Protein AF-A0A1V4WKB7-F1 (afdb_monomer)

Secondary structure (DSSP, 8-state):
-EEEEEETTEEEEEEE-TTS-EEEEEEEETTTTEEEE-TTT-EE--SSSPPPHHHHHHHHHHHHHHHTTPPEEE--TTSPPEEE-----TT--PPPHHHHHHHHHHHHHHHHHHT--

Mean predicted aligned error: 7.48 Å

Radius of gyration: 15.75 Å; Cα contacts (8 Å, |Δi|>4): 179; chains: 1; bounding box: 35×28×47 Å

Sequence (117 aa):
MHVDAFKDGIVRVVLINERNTVLLVFVLDYPSGRVHTNLEDGGLMTGENAPEEIDVVSYATFFYNVLGNRIAELACGNLEPIDCEIVIPENIITPNPDRAIKEAVLRFRCERAGGAE

Foldseek 3Di:
DDWDDPDDQKIKDWDADPQNQWIWIWIQRPVVRAIETDPPPTDGDDDPDHDDLVNLLVRLLVVLCLLVQHWDWDDDPPDDTRTHGRDDDPPDPRDDSVVRSVVSSVVVVVVVVVPPD

Structure (mmCIF, N/CA/C/O backbone):
data_AF-A0A1V4WKB7-F1
#
_entry.id   AF-A0A1V4WKB7-F1
#
loop_
_atom_site.group_PDB
_atom_site.id
_atom_site.type_symbol
_atom_site.label_atom_id
_atom_site.label_alt_id
_atom_site.label_comp_id
_atom_site.label_asym_id
_atom_site.label_entity_id
_atom_site.label_seq_id
_atom_site.pdbx_PDB_ins_code
_atom_site.Cartn_x
_atom_site.Cartn_y
_atom_site.Cartn_z
_atom_site.occupancy
_atom_site.B_iso_or_equiv
_atom_site.auth_seq_id
_atom_site.auth_comp_id
_atom_site.auth_asym_id
_atom_site.auth_atom_id
_atom_site.pdbx_PDB_model_num
ATOM 1 N N . MET A 1 1 ? -12.548 2.394 -5.609 1.00 79.56 1 MET A N 1
ATOM 2 C CA . MET A 1 1 ? -12.518 2.074 -4.166 1.00 79.56 1 MET A CA 1
ATOM 3 C C . MET A 1 1 ? -13.616 1.070 -3.881 1.00 79.56 1 MET A C 1
ATOM 5 O O . MET A 1 1 ? -14.760 1.338 -4.229 1.00 79.56 1 MET A O 1
ATOM 9 N N . HIS A 1 2 ? -13.261 -0.071 -3.302 1.00 83.62 2 HIS A N 1
ATOM 10 C CA . HIS A 1 2 ? -14.196 -1.096 -2.846 1.00 83.62 2 HIS A CA 1
ATOM 11 C C . HIS A 1 2 ? -14.049 -1.262 -1.334 1.00 83.62 2 HIS A C 1
ATOM 13 O O . HIS A 1 2 ? -12.937 -1.155 -0.818 1.00 83.62 2 HIS A O 1
ATOM 19 N N . VAL A 1 3 ? -15.163 -1.440 -0.627 1.00 84.56 3 VAL A N 1
ATOM 20 C CA . VAL A 1 3 ? -15.192 -1.465 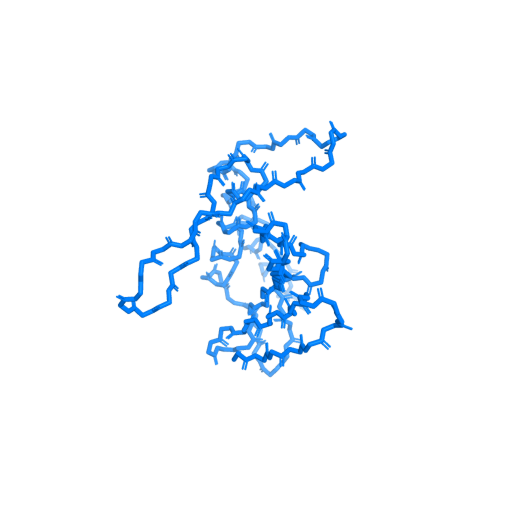0.837 1.00 84.56 3 VAL A CA 1
ATOM 21 C C . VAL A 1 3 ? -16.058 -2.630 1.286 1.00 84.56 3 VAL A C 1
ATOM 23 O O . VAL A 1 3 ? -17.250 -2.653 0.983 1.00 84.56 3 VAL A O 1
ATOM 26 N N . ASP A 1 4 ? -15.458 -3.552 2.032 1.00 85.50 4 ASP A N 1
ATOM 27 C CA . ASP A 1 4 ? -16.116 -4.743 2.561 1.00 85.50 4 ASP A CA 1
ATOM 28 C C . ASP A 1 4 ? -16.078 -4.740 4.088 1.00 85.50 4 ASP A C 1
ATOM 30 O O . ASP A 1 4 ? -15.027 -4.545 4.704 1.00 85.50 4 ASP A O 1
ATOM 34 N N . ALA A 1 5 ? -17.218 -5.010 4.721 1.00 82.00 5 ALA A N 1
ATOM 35 C CA . ALA A 1 5 ? -17.255 -5.276 6.153 1.00 82.00 5 ALA A CA 1
ATOM 36 C C . ALA A 1 5 ? -16.796 -6.718 6.405 1.00 82.00 5 ALA A C 1
ATOM 38 O O . ALA A 1 5 ? -17.439 -7.660 5.943 1.00 82.00 5 ALA A O 1
ATOM 39 N N . PHE A 1 6 ? -15.695 -6.893 7.141 1.00 69.62 6 PHE A N 1
ATOM 40 C CA . PHE A 1 6 ? -15.158 -8.222 7.439 1.00 69.62 6 PHE A CA 1
ATOM 41 C C . PHE A 1 6 ? -15.877 -8.862 8.634 1.00 69.62 6 PHE A C 1
ATOM 43 O O . PHE A 1 6 ? -16.242 -10.030 8.510 1.00 69.62 6 PHE A O 1
ATOM 50 N N . LYS A 1 7 ? -16.085 -8.100 9.740 1.00 74.19 7 LYS A N 1
ATOM 51 C CA . LYS A 1 7 ? -16.927 -8.350 10.952 1.00 74.19 7 LYS A CA 1
ATOM 52 C C . LYS A 1 7 ? -16.409 -7.515 12.157 1.00 74.19 7 LYS A C 1
ATOM 54 O O . LYS A 1 7 ? -15.302 -7.002 12.098 1.00 74.19 7 LYS A O 1
ATOM 59 N N . ASP A 1 8 ? -17.205 -7.347 13.225 1.00 85.94 8 ASP A N 1
ATOM 60 C CA . ASP A 1 8 ? -16.811 -6.756 14.530 1.00 85.94 8 ASP A CA 1
ATOM 61 C C . ASP A 1 8 ? -16.199 -5.341 14.466 1.00 85.94 8 ASP A C 1
ATOM 63 O O . ASP A 1 8 ? -15.320 -4.989 15.241 1.00 85.94 8 ASP A O 1
ATOM 67 N N . GLY A 1 9 ? -16.679 -4.503 13.542 1.00 84.94 9 GLY A N 1
ATOM 68 C CA . GLY A 1 9 ? -16.146 -3.148 13.364 1.00 84.94 9 GLY A CA 1
ATOM 69 C C . GLY A 1 9 ? -14.820 -3.100 12.601 1.00 84.94 9 GLY A C 1
ATOM 70 O O . GLY A 1 9 ? -14.163 -2.066 12.607 1.00 84.94 9 GLY A O 1
ATOM 71 N N . ILE A 1 10 ? -14.440 -4.187 11.924 1.00 87.31 10 ILE A N 1
ATOM 72 C CA . ILE A 1 10 ? -13.292 -4.235 11.018 1.00 87.31 10 ILE A CA 1
ATOM 73 C C . ILE A 1 10 ? -13.775 -4.099 9.570 1.00 87.31 10 ILE A C 1
ATOM 75 O O . ILE A 1 10 ? -14.662 -4.836 9.117 1.00 87.31 10 ILE A O 1
ATOM 79 N N . VAL A 1 11 ? -13.175 -3.166 8.832 1.00 89.81 11 VAL A N 1
ATOM 80 C CA . VAL A 1 11 ? -13.517 -2.848 7.440 1.00 89.81 11 VAL A CA 1
ATOM 81 C C . VAL A 1 11 ? -12.292 -3.008 6.549 1.00 89.81 11 VAL A C 1
ATOM 83 O O . VAL A 1 11 ? -11.242 -2.435 6.821 1.00 89.81 11 VAL A O 1
ATOM 86 N N . ARG A 1 12 ? -12.427 -3.749 5.450 1.00 89.50 12 ARG A N 1
ATOM 87 C CA . ARG A 1 12 ? -11.408 -3.831 4.401 1.00 89.50 12 ARG A CA 1
ATOM 88 C C . ARG A 1 12 ? -11.687 -2.777 3.337 1.00 89.50 12 ARG A C 1
ATOM 90 O O . ARG A 1 12 ? -12.801 -2.689 2.828 1.00 89.50 12 ARG A O 1
ATOM 97 N N . VAL A 1 13 ? -10.667 -2.013 2.974 1.00 89.38 13 VAL A N 1
ATOM 98 C CA . VAL A 1 13 ? -10.706 -1.009 1.909 1.00 89.38 13 VAL A CA 1
ATOM 99 C C . VAL A 1 13 ? -9.702 -1.399 0.837 1.00 89.38 13 VAL A C 1
ATOM 101 O O . VAL A 1 13 ? -8.511 -1.539 1.100 1.00 89.38 13 VAL A O 1
ATOM 104 N N . VAL A 1 14 ? -10.190 -1.554 -0.387 1.00 90.81 14 VAL A N 1
ATOM 105 C CA . VAL A 1 14 ? -9.387 -1.872 -1.565 1.00 90.81 14 VAL A CA 1
ATOM 106 C C . VAL A 1 14 ? -9.368 -0.658 -2.489 1.00 90.81 14 VAL A C 1
ATOM 108 O O . VAL A 1 14 ? -10.409 -0.196 -2.980 1.00 90.81 14 VAL A O 1
ATOM 111 N N . LEU A 1 15 ? -8.173 -0.125 -2.723 1.00 90.38 15 LEU A N 1
ATOM 112 C CA . LEU A 1 15 ? -7.928 1.001 -3.615 1.00 90.38 15 LEU A CA 1
ATOM 113 C C . LEU A 1 15 ? -7.221 0.509 -4.872 1.00 90.38 15 LEU A C 1
ATOM 115 O O . LEU A 1 15 ? -6.244 -0.227 -4.802 1.00 90.38 15 LEU A O 1
ATOM 119 N N . ILE A 1 16 ? -7.726 0.948 -6.018 1.00 92.00 16 ILE A N 1
ATOM 120 C CA . ILE A 1 16 ? 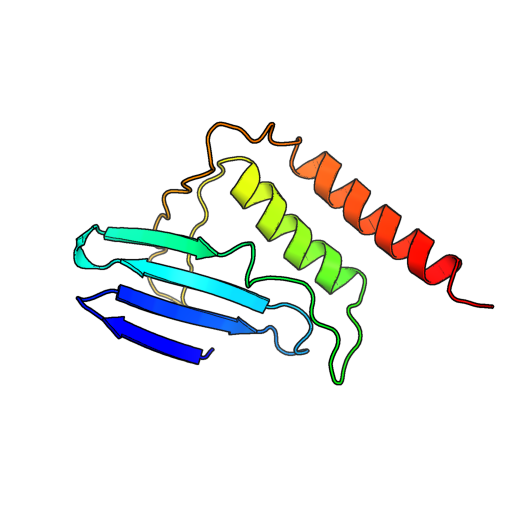-7.148 0.674 -7.329 1.00 92.00 16 ILE A CA 1
ATOM 121 C C . ILE A 1 16 ? -6.943 2.029 -8.003 1.00 92.00 16 ILE A C 1
ATOM 123 O O . ILE A 1 16 ? -7.837 2.879 -7.926 1.00 92.00 16 ILE A O 1
ATOM 127 N N . ASN A 1 17 ? -5.771 2.256 -8.601 1.00 89.69 17 ASN A N 1
ATOM 128 C CA . ASN A 1 17 ? -5.512 3.480 -9.364 1.00 89.69 17 ASN A CA 1
ATOM 129 C C . ASN A 1 17 ? -6.359 3.528 -10.651 1.00 89.69 17 ASN A C 1
ATOM 131 O O . ASN A 1 17 ? -6.882 2.517 -11.104 1.00 89.69 17 ASN A O 1
ATOM 135 N N . GLU A 1 18 ? -6.464 4.698 -11.283 1.00 90.00 18 GLU A N 1
ATOM 136 C CA . GLU A 1 18 ? -7.318 4.897 -12.471 1.00 90.00 18 GLU A CA 1
ATOM 137 C C . GLU A 1 18 ? -7.001 3.940 -13.630 1.00 90.00 18 GLU A C 1
ATOM 139 O O . GLU A 1 18 ? -7.880 3.581 -14.410 1.00 90.00 18 GLU A O 1
ATOM 144 N N . ARG A 1 19 ? -5.741 3.507 -13.731 1.00 92.56 19 ARG A N 1
ATOM 145 C CA . ARG A 1 19 ? -5.264 2.600 -14.778 1.00 92.56 19 ARG A CA 1
ATOM 146 C C . ARG A 1 19 ? -5.461 1.119 -14.472 1.00 92.56 19 ARG A C 1
ATOM 148 O O . ARG A 1 19 ? -5.175 0.297 -15.341 1.00 92.56 19 ARG A O 1
ATOM 155 N N . ASN A 1 20 ? -5.931 0.771 -13.276 1.00 93.56 20 ASN A N 1
ATOM 156 C CA . ASN A 1 20 ? -6.028 -0.607 -12.795 1.00 93.56 20 ASN A CA 1
ATOM 157 C C . ASN A 1 20 ? -4.685 -1.364 -12.796 1.00 93.56 20 ASN A C 1
ATOM 159 O O . ASN A 1 20 ? -4.644 -2.567 -13.043 1.00 93.56 20 ASN A O 1
ATOM 163 N N . THR A 1 21 ? -3.586 -0.662 -12.518 1.00 95.12 21 THR A N 1
ATOM 164 C CA . THR A 1 21 ? -2.211 -1.195 -12.489 1.00 95.12 21 T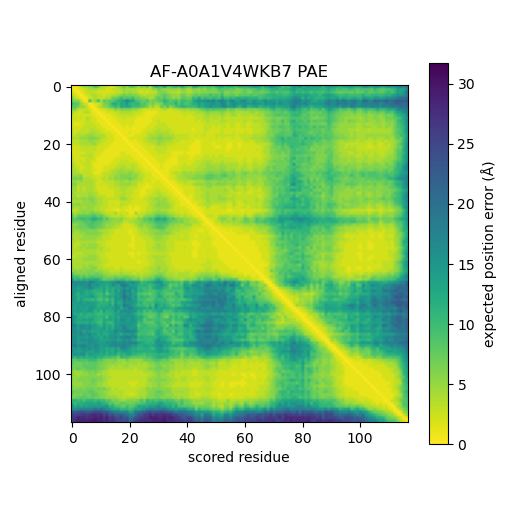HR A CA 1
ATOM 165 C C . THR A 1 21 ? -1.594 -1.208 -11.090 1.00 95.12 21 THR A C 1
ATOM 167 O O . THR A 1 21 ? -0.586 -1.879 -10.887 1.00 95.12 21 THR A O 1
ATOM 170 N N . VAL A 1 22 ? -2.186 -0.511 -10.115 1.00 93.62 22 VAL A N 1
ATOM 171 C CA . VAL A 1 22 ? -1.741 -0.482 -8.711 1.00 93.62 22 VAL A CA 1
ATOM 172 C C . VAL A 1 22 ? -2.919 -0.804 -7.798 1.00 93.62 22 VAL A C 1
ATOM 174 O O . VAL A 1 22 ? -3.956 -0.145 -7.876 1.00 93.62 22 VAL A O 1
ATOM 177 N N . LEU A 1 23 ? -2.733 -1.788 -6.919 1.00 93.38 23 LEU A N 1
ATOM 178 C CA . LEU A 1 23 ? -3.689 -2.247 -5.915 1.00 93.38 23 LEU A CA 1
ATOM 179 C C . LEU A 1 23 ? -3.119 -2.025 -4.515 1.00 93.38 23 LEU A C 1
ATOM 181 O O . LEU A 1 23 ? -2.044 -2.530 -4.194 1.00 93.38 23 LEU A O 1
ATOM 185 N N . LEU A 1 24 ? -3.859 -1.313 -3.670 1.00 91.06 24 LEU A N 1
ATOM 186 C CA . LEU A 1 24 ? -3.555 -1.148 -2.251 1.00 91.06 24 LEU A CA 1
ATOM 187 C C . LEU A 1 24 ? -4.706 -1.715 -1.421 1.00 91.06 24 LEU A C 1
ATOM 189 O O . LEU A 1 24 ? -5.876 -1.457 -1.715 1.00 91.06 24 LEU A O 1
ATOM 193 N N . VAL A 1 25 ? -4.378 -2.465 -0.373 1.00 89.25 25 VAL A N 1
ATOM 194 C CA . VAL A 1 25 ? -5.363 -3.103 0.504 1.00 89.25 25 VAL A CA 1
ATOM 195 C C . VAL A 1 25 ? -5.122 -2.654 1.937 1.00 89.25 25 VAL A C 1
ATOM 197 O O . VAL A 1 25 ? -4.035 -2.835 2.481 1.00 89.25 25 VAL A O 1
ATOM 200 N N . PHE A 1 26 ? -6.156 -2.097 2.556 1.00 86.06 26 PHE A N 1
ATOM 201 C CA . PHE A 1 26 ? -6.147 -1.643 3.940 1.00 86.06 26 PHE A CA 1
ATOM 202 C C . PHE A 1 26 ? -7.216 -2.374 4.744 1.00 86.06 26 PHE A C 1
ATOM 204 O O . PHE A 1 26 ? -8.276 -2.721 4.223 1.00 86.06 26 PHE A O 1
ATOM 211 N N . VAL A 1 27 ? -6.952 -2.579 6.026 1.00 86.06 27 VAL A N 1
ATOM 212 C CA . VAL A 1 27 ? -7.899 -3.101 7.006 1.00 86.06 27 VAL A CA 1
ATOM 213 C C . VAL A 1 27 ? -7.960 -2.103 8.154 1.00 86.06 27 VAL A C 1
ATOM 215 O O . VAL A 1 27 ? -6.972 -1.883 8.847 1.00 86.06 27 VAL A O 1
ATOM 218 N N . LEU A 1 28 ? -9.114 -1.470 8.319 1.00 86.12 28 LEU A N 1
ATOM 219 C CA . LEU A 1 28 ? -9.398 -0.512 9.375 1.00 86.12 28 LEU A CA 1
ATOM 220 C C . LEU A 1 28 ? -10.074 -1.265 10.518 1.00 86.12 28 LEU A C 1
ATOM 222 O O . LEU A 1 28 ? -11.177 -1.783 10.347 1.00 86.12 28 LEU A O 1
ATOM 226 N N . ASP A 1 29 ? -9.417 -1.325 11.668 1.00 85.06 29 ASP A N 1
ATOM 227 C CA . ASP A 1 29 ? -9.947 -1.875 12.913 1.00 85.06 29 ASP A CA 1
ATOM 228 C C . ASP A 1 29 ? -10.419 -0.709 13.791 1.00 85.06 29 ASP A C 1
ATOM 230 O O . ASP A 1 29 ? -9.642 -0.097 14.531 1.00 85.06 29 ASP A O 1
ATOM 234 N N . TYR A 1 30 ? -11.703 -0.355 13.662 1.00 83.56 30 TYR A N 1
ATOM 235 C CA . TYR A 1 30 ? -12.290 0.758 14.411 1.00 83.56 30 TYR A CA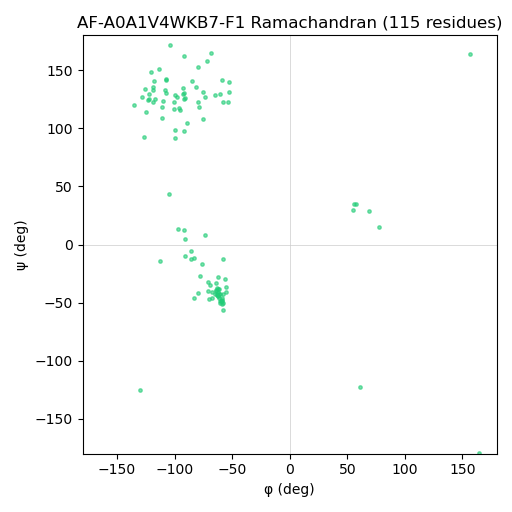 1
ATOM 236 C C . TYR A 1 30 ? -12.252 0.547 15.934 1.00 83.56 30 TYR A C 1
ATOM 238 O O . TYR A 1 30 ? -11.920 1.507 16.631 1.00 83.56 30 TYR A O 1
ATOM 246 N N . PRO A 1 31 ? -12.559 -0.649 16.482 1.00 84.56 31 PRO A N 1
ATOM 247 C CA . PRO A 1 31 ? -12.441 -0.901 17.917 1.00 84.56 31 PRO A CA 1
ATOM 248 C C . PRO A 1 31 ? -11.057 -0.621 18.508 1.00 84.56 31 PRO A C 1
ATOM 250 O O . PRO A 1 31 ? -10.979 -0.079 19.611 1.00 84.56 31 PRO A O 1
ATOM 253 N N . SER A 1 32 ? -9.978 -0.989 17.808 1.00 81.44 32 SER A N 1
ATOM 254 C CA . SER A 1 32 ? -8.611 -0.742 18.295 1.00 81.44 32 SER A CA 1
ATOM 255 C C . SER A 1 32 ? -8.025 0.597 17.838 1.00 81.44 32 SER A C 1
ATOM 257 O O . SER A 1 32 ? -6.983 1.008 18.350 1.00 81.44 32 SER A O 1
ATOM 259 N N . GLY A 1 33 ? -8.696 1.291 16.912 1.00 75.88 33 GLY A N 1
ATOM 260 C CA . GLY A 1 33 ? -8.228 2.546 16.327 1.00 75.88 33 GLY A CA 1
ATOM 261 C C . GLY A 1 33 ? -7.002 2.364 15.431 1.00 75.88 33 GLY A C 1
ATOM 262 O O . GLY A 1 33 ? -6.173 3.267 15.351 1.00 75.88 33 GLY A O 1
ATOM 263 N N . ARG A 1 34 ? -6.849 1.193 14.799 1.00 76.19 34 ARG A N 1
ATOM 264 C CA . ARG A 1 34 ? -5.667 0.834 14.001 1.00 76.19 34 ARG A CA 1
ATOM 265 C C . ARG A 1 34 ? -6.006 0.679 12.527 1.00 76.19 34 ARG A C 1
ATOM 267 O O . ARG A 1 34 ? -7.105 0.271 12.155 1.00 76.19 34 ARG A O 1
ATOM 274 N N . VAL A 1 35 ? -5.021 0.957 11.679 1.00 78.44 35 VAL A N 1
ATOM 275 C CA . VAL A 1 35 ? -5.088 0.698 10.240 1.00 78.44 35 VAL A CA 1
ATOM 276 C C . VAL A 1 35 ? -3.931 -0.208 9.864 1.00 78.44 35 VAL A C 1
ATOM 278 O O . VAL A 1 35 ? -2.772 0.110 10.109 1.00 78.44 35 VAL A O 1
ATOM 281 N N . HIS A 1 36 ? -4.250 -1.332 9.239 1.00 79.00 36 HIS A N 1
ATOM 282 C CA . HIS A 1 36 ? -3.281 -2.297 8.750 1.00 79.00 36 HIS A CA 1
ATOM 283 C C . HIS A 1 36 ? -3.222 -2.217 7.231 1.00 79.00 36 HIS A C 1
ATOM 285 O O . HIS A 1 36 ? -4.249 -2.287 6.559 1.00 79.00 36 HIS A O 1
ATOM 291 N N . THR A 1 37 ? -2.023 -2.109 6.673 1.00 82.25 37 THR A N 1
ATOM 292 C CA . THR A 1 37 ? -1.812 -2.294 5.235 1.00 82.25 37 THR A CA 1
ATOM 293 C C . THR A 1 37 ? -1.482 -3.754 4.953 1.00 82.25 37 THR A C 1
ATOM 295 O O . THR A 1 37 ? -0.574 -4.320 5.563 1.00 82.25 37 THR A O 1
ATOM 298 N N . ASN A 1 38 ? -2.232 -4.380 4.048 1.00 82.94 38 ASN A N 1
ATOM 299 C CA . ASN A 1 38 ? -1.953 -5.733 3.593 1.00 82.94 38 ASN A CA 1
ATOM 300 C C . ASN A 1 38 ? -1.059 -5.660 2.349 1.00 82.94 38 ASN A C 1
ATOM 302 O O . ASN A 1 38 ? -1.528 -5.433 1.234 1.00 82.94 38 ASN A O 1
ATOM 306 N N . LEU A 1 39 ? 0.244 -5.834 2.573 1.00 82.38 39 LEU A N 1
ATOM 307 C CA . LEU A 1 39 ? 1.260 -5.814 1.520 1.00 82.38 39 LEU A CA 1
ATOM 308 C C . LEU A 1 39 ? 1.298 -7.102 0.683 1.00 82.38 39 LEU A C 1
ATOM 310 O O . LEU A 1 39 ? 1.893 -7.088 -0.388 1.00 82.38 39 LEU A O 1
ATOM 314 N N . GLU A 1 40 ? 0.707 -8.197 1.169 1.00 82.88 40 GLU A N 1
ATOM 315 C CA . GLU A 1 40 ? 0.645 -9.480 0.454 1.00 82.88 40 GLU A CA 1
ATOM 316 C C . GLU A 1 40 ? -0.464 -9.469 -0.605 1.00 82.88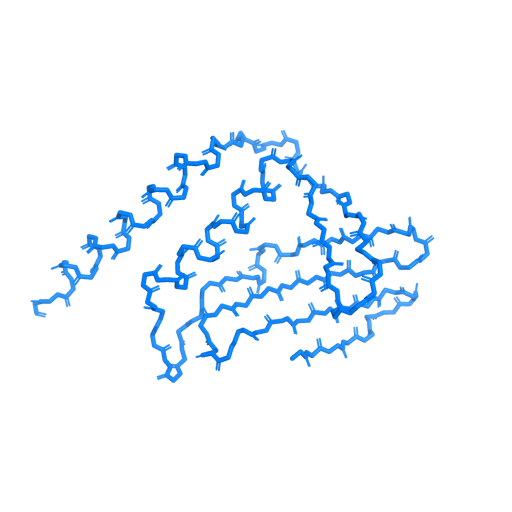 40 GLU A C 1
ATOM 318 O O . GLU A 1 40 ? -0.246 -9.898 -1.734 1.00 82.88 40 GLU A O 1
ATOM 323 N N . ASP A 1 41 ? -1.625 -8.905 -0.262 1.00 85.56 41 ASP A N 1
ATOM 324 C CA . ASP A 1 41 ? -2.757 -8.755 -1.185 1.00 85.56 41 ASP A CA 1
ATOM 325 C C . ASP A 1 41 ? -2.642 -7.510 -2.086 1.00 85.56 41 ASP A C 1
ATOM 327 O O . ASP A 1 41 ? -3.443 -7.337 -3.006 1.00 85.56 41 ASP A O 1
ATOM 331 N N . GLY A 1 42 ? -1.708 -6.600 -1.793 1.00 87.94 42 GLY A N 1
ATOM 332 C CA . GLY A 1 42 ? -1.430 -5.399 -2.582 1.00 87.94 42 GLY A CA 1
ATOM 333 C C . GLY A 1 42 ? -0.345 -5.632 -3.635 1.00 87.94 42 GLY A C 1
ATOM 334 O O . GLY A 1 42 ? 0.428 -6.584 -3.561 1.00 87.94 42 GLY A O 1
ATOM 335 N N . GLY A 1 43 ? -0.252 -4.754 -4.634 1.00 93.12 43 GLY A N 1
ATOM 336 C CA . GLY A 1 43 ? 0.763 -4.932 -5.668 1.00 93.12 43 GLY A CA 1
ATOM 337 C C . GLY A 1 43 ? 0.577 -4.135 -6.944 1.00 93.12 43 GLY A C 1
ATOM 338 O O . GLY A 1 43 ? -0.393 -3.402 -7.138 1.00 93.12 43 GLY A O 1
ATOM 339 N N . LEU A 1 44 ? 1.529 -4.350 -7.850 1.00 93.50 44 LEU A N 1
ATOM 340 C CA . LEU A 1 44 ? 1.350 -4.054 -9.263 1.00 93.50 44 LEU A CA 1
ATOM 341 C C . LEU A 1 44 ? 0.466 -5.134 -9.888 1.00 93.50 44 LEU A C 1
ATOM 343 O O . LEU A 1 44 ? 0.719 -6.327 -9.723 1.00 93.50 44 LEU A O 1
ATOM 347 N N . MET A 1 45 ? -0.552 -4.712 -10.626 1.00 93.12 45 MET A N 1
ATOM 348 C CA . MET A 1 45 ? -1.471 -5.598 -11.333 1.00 93.12 45 MET A CA 1
ATOM 349 C C . MET A 1 45 ? -1.213 -5.541 -12.833 1.00 93.12 45 MET A C 1
ATOM 351 O O . MET A 1 45 ? -0.974 -4.473 -13.392 1.00 93.12 45 MET A O 1
ATOM 355 N N . THR A 1 46 ? -1.306 -6.693 -13.493 1.00 87.69 46 THR A N 1
ATOM 356 C CA . THR A 1 46 ? -1.332 -6.776 -14.958 1.00 87.69 46 THR A CA 1
ATOM 357 C C . THR A 1 46 ? -2.724 -7.230 -15.373 1.00 87.69 46 THR A C 1
ATOM 359 O O . THR A 1 46 ? -3.109 -8.366 -15.105 1.00 87.69 46 THR A O 1
ATOM 362 N N . GLY A 1 47 ? -3.489 -6.318 -15.967 1.00 85.19 47 GLY A N 1
ATOM 363 C CA . GLY A 1 47 ? -4.852 -6.560 -16.439 1.00 85.19 47 GLY A CA 1
ATOM 364 C C . GLY A 1 47 ? -4.998 -6.090 -17.881 1.00 85.19 47 GLY A C 1
ATOM 365 O O . GLY A 1 47 ? -4.209 -6.471 -18.740 1.00 85.19 47 GLY A O 1
ATOM 366 N N . GLU A 1 48 ? -5.978 -5.223 -18.140 1.00 87.56 48 GLU A N 1
ATOM 367 C CA . GLU A 1 48 ? -6.137 -4.562 -19.447 1.00 87.56 48 GLU A CA 1
ATOM 368 C C . GLU A 1 48 ? -4.953 -3.646 -19.788 1.00 87.56 48 GLU A C 1
ATOM 370 O O . GLU A 1 48 ? -4.567 -3.525 -20.949 1.00 87.56 48 GLU A O 1
ATOM 375 N N . ASN A 1 49 ? -4.355 -3.028 -18.766 1.00 89.94 49 ASN A N 1
ATOM 376 C CA . ASN A 1 49 ? -3.138 -2.238 -18.878 1.00 89.94 49 ASN A CA 1
ATOM 377 C C . ASN A 1 49 ? -1.965 -2.994 -18.247 1.00 89.94 49 ASN A C 1
ATOM 379 O O . ASN A 1 49 ? -2.105 -3.631 -17.199 1.00 89.94 49 ASN A O 1
ATOM 383 N N . ALA A 1 50 ? -0.791 -2.872 -18.864 1.00 91.62 50 ALA A N 1
ATOM 384 C CA . ALA A 1 50 ? 0.464 -3.256 -18.235 1.00 91.62 50 ALA A CA 1
ATOM 385 C C . ALA A 1 50 ? 0.980 -2.093 -17.368 1.00 91.62 50 ALA A C 1
ATOM 387 O O . ALA A 1 50 ? 0.905 -0.945 -17.820 1.00 91.62 50 ALA A O 1
ATOM 388 N N . PRO A 1 51 ? 1.556 -2.361 -16.181 1.00 92.94 51 PRO A N 1
ATOM 389 C CA . PRO A 1 51 ? 2.221 -1.335 -15.388 1.00 92.94 51 PRO A CA 1
ATOM 390 C C . PRO A 1 51 ? 3.265 -0.577 -16.205 1.00 92.94 51 PRO A C 1
ATOM 392 O O . PRO A 1 51 ? 4.011 -1.158 -17.001 1.00 92.94 51 PRO A O 1
ATOM 395 N N . GLU A 1 52 ? 3.335 0.729 -16.002 1.00 94.31 52 GLU A N 1
ATOM 396 C CA . GLU A 1 52 ? 4.425 1.565 -16.489 1.00 94.31 52 GLU A CA 1
ATOM 397 C C . GLU A 1 52 ? 5.377 1.928 -15.358 1.00 94.31 52 GLU A C 1
ATOM 399 O O . GLU A 1 52 ? 5.113 1.695 -14.181 1.00 94.31 52 GLU A O 1
ATOM 404 N N . GLU A 1 53 ? 6.503 2.542 -15.715 1.00 94.38 53 GLU A N 1
ATOM 405 C CA . GLU A 1 53 ? 7.505 2.947 -14.736 1.00 94.38 53 GLU A CA 1
ATOM 406 C C . GLU A 1 53 ? 6.916 3.841 -13.637 1.00 94.38 53 GLU A C 1
ATOM 408 O O . GLU A 1 53 ? 7.277 3.692 -12.474 1.00 94.38 53 GLU A O 1
ATOM 413 N N . ILE A 1 54 ? 5.970 4.724 -13.976 1.00 93.25 54 ILE A N 1
ATOM 414 C CA . ILE A 1 54 ? 5.301 5.575 -12.988 1.00 93.25 54 ILE A CA 1
ATOM 415 C C . ILE A 1 54 ? 4.500 4.760 -11.965 1.00 93.25 54 ILE A C 1
ATOM 417 O O . ILE A 1 54 ? 4.540 5.077 -10.780 1.00 93.25 54 ILE A O 1
ATOM 421 N N . ASP A 1 55 ? 3.852 3.672 -12.387 1.00 93.62 55 ASP A N 1
ATOM 422 C CA . ASP A 1 55 ? 3.099 2.787 -11.494 1.00 93.62 55 ASP A CA 1
ATOM 423 C C . ASP A 1 55 ? 4.052 2.058 -10.536 1.00 93.62 55 ASP A C 1
ATOM 425 O O . ASP A 1 55 ? 3.790 1.963 -9.335 1.00 93.62 55 ASP A O 1
ATOM 429 N N . VAL A 1 56 ? 5.207 1.618 -11.053 1.00 93.25 56 VAL A N 1
ATOM 430 C CA . VAL A 1 56 ? 6.292 1.016 -10.262 1.00 93.25 56 VAL A CA 1
ATOM 431 C C . VAL A 1 56 ? 6.827 2.011 -9.240 1.00 93.25 56 VAL A C 1
ATOM 433 O O . VAL A 1 56 ? 6.977 1.656 -8.073 1.00 93.25 56 VAL A O 1
ATOM 436 N N . VAL A 1 57 ? 7.082 3.259 -9.648 1.00 93.75 57 VAL A N 1
ATOM 437 C CA . VAL A 1 57 ? 7.521 4.331 -8.742 1.00 93.75 57 VAL A CA 1
ATOM 438 C C . VAL A 1 57 ? 6.485 4.553 -7.645 1.00 93.75 57 VAL A C 1
ATOM 440 O O . VAL A 1 57 ? 6.856 4.572 -6.471 1.00 93.75 57 VAL A O 1
ATOM 443 N N .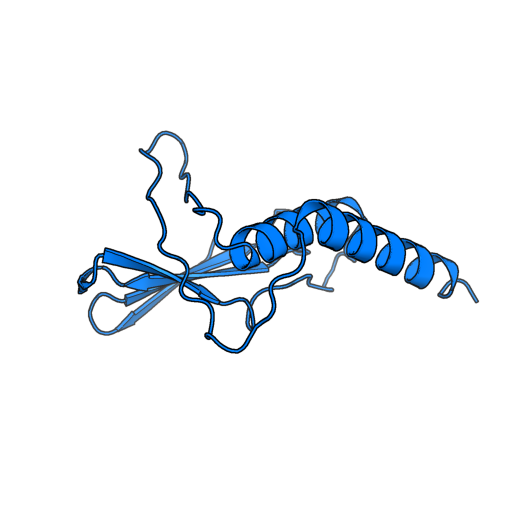 SER A 1 58 ? 5.203 4.687 -7.994 1.00 90.69 58 SER A N 1
ATOM 444 C CA . SER A 1 58 ? 4.123 4.915 -7.029 1.00 90.69 58 SER A CA 1
ATOM 445 C C . SER A 1 58 ? 4.004 3.772 -6.022 1.00 90.69 58 SER A C 1
ATOM 447 O O . SER A 1 58 ? 4.023 4.021 -4.814 1.00 90.69 58 SER A O 1
ATOM 449 N N . TYR A 1 59 ? 3.944 2.522 -6.492 1.00 92.19 59 TYR A N 1
ATOM 450 C CA .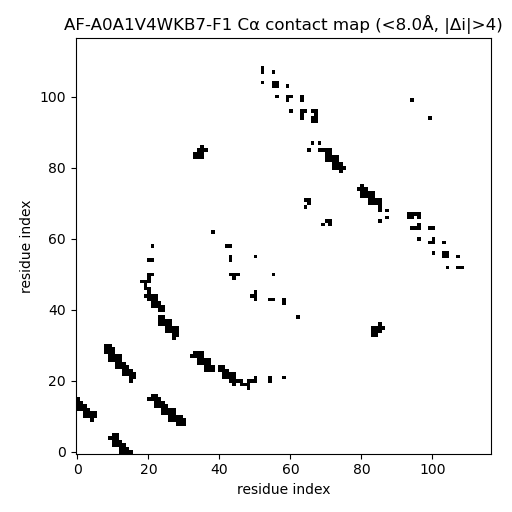 TYR A 1 59 ? 3.818 1.365 -5.606 1.00 92.19 59 TYR A CA 1
ATOM 451 C C . TYR A 1 59 ? 5.072 1.147 -4.753 1.00 92.19 59 TYR A C 1
ATOM 453 O O . TYR A 1 59 ? 4.962 0.979 -3.541 1.00 92.19 59 TYR A O 1
ATOM 461 N N . ALA A 1 60 ? 6.272 1.212 -5.343 1.00 91.81 60 ALA A N 1
ATOM 462 C CA . ALA A 1 60 ? 7.522 1.054 -4.600 1.00 91.81 60 ALA A CA 1
ATOM 463 C C . ALA A 1 60 ? 7.692 2.154 -3.544 1.00 91.81 60 ALA A C 1
ATOM 465 O O . ALA A 1 60 ? 8.150 1.877 -2.436 1.00 91.81 60 ALA A O 1
ATOM 466 N N . THR A 1 61 ? 7.289 3.389 -3.859 1.00 90.00 61 THR A N 1
ATOM 467 C CA . THR A 1 61 ? 7.302 4.495 -2.895 1.00 90.00 61 THR A CA 1
ATOM 468 C C . THR A 1 61 ? 6.400 4.188 -1.711 1.00 90.00 61 THR A C 1
ATOM 470 O O . THR A 1 61 ? 6.853 4.301 -0.575 1.00 90.00 61 THR A O 1
ATOM 473 N N . PHE A 1 62 ? 5.162 3.755 -1.949 1.00 87.56 62 PHE A N 1
ATOM 474 C CA . PHE A 1 62 ? 4.270 3.331 -0.872 1.00 87.56 62 PHE A CA 1
ATOM 475 C C . PHE A 1 62 ? 4.883 2.182 -0.054 1.00 87.56 62 PHE A C 1
ATOM 477 O O . PHE A 1 62 ? 5.102 2.322 1.148 1.00 87.56 62 PHE A O 1
ATOM 484 N N . PHE A 1 63 ? 5.233 1.081 -0.719 1.00 88.56 63 PHE A N 1
ATOM 485 C CA . PHE A 1 63 ? 5.696 -0.158 -0.098 1.00 88.56 63 PHE A CA 1
ATOM 486 C C . PHE A 1 63 ? 6.941 0.046 0.771 1.00 88.56 63 PHE A C 1
ATOM 488 O O . PHE A 1 63 ? 6.962 -0.354 1.934 1.00 88.56 63 PHE A O 1
ATOM 495 N N . TYR A 1 64 ? 7.978 0.699 0.239 1.00 87.31 64 TYR A N 1
ATOM 496 C CA . TYR A 1 64 ? 9.234 0.862 0.969 1.00 87.31 64 TYR A CA 1
ATOM 497 C C . TYR A 1 64 ? 9.178 1.953 2.038 1.00 87.31 64 TYR A C 1
ATOM 499 O O . TYR A 1 64 ? 9.897 1.840 3.027 1.00 87.31 64 TYR A O 1
ATOM 507 N N . ASN A 1 65 ? 8.332 2.982 1.899 1.00 84.06 65 ASN A N 1
ATOM 508 C CA . ASN A 1 65 ? 8.129 3.933 2.997 1.00 84.06 65 ASN A CA 1
ATOM 509 C C . ASN A 1 65 ? 7.341 3.295 4.146 1.00 84.06 65 ASN A C 1
ATOM 511 O O . ASN A 1 65 ? 7.736 3.475 5.298 1.00 84.06 65 ASN A O 1
ATOM 515 N N . VAL A 1 66 ? 6.315 2.492 3.839 1.00 79.19 66 VAL A N 1
ATOM 516 C CA . VAL A 1 66 ? 5.594 1.694 4.840 1.00 79.19 66 VAL A CA 1
ATOM 517 C C . VAL A 1 66 ? 6.558 0.742 5.547 1.00 79.19 66 VAL A C 1
ATOM 519 O O . VAL A 1 66 ? 6.657 0.756 6.770 1.00 79.19 66 VAL A O 1
ATOM 522 N N . LEU A 1 67 ? 7.338 -0.037 4.788 1.00 78.75 67 LEU A N 1
ATOM 523 C CA . LEU A 1 67 ? 8.335 -0.939 5.369 1.00 78.75 67 LEU A CA 1
ATOM 524 C C . LEU A 1 67 ? 9.427 -0.207 6.156 1.00 78.75 67 LEU A C 1
ATOM 526 O O . LEU A 1 67 ? 10.006 -0.766 7.073 1.00 78.75 67 LEU A O 1
ATOM 530 N N . GLY A 1 68 ? 9.740 1.041 5.826 1.00 70.00 68 GLY A N 1
ATOM 531 C CA . GLY A 1 68 ? 10.715 1.845 6.562 1.00 70.00 68 GLY A CA 1
ATOM 532 C C . GLY A 1 68 ? 10.228 2.343 7.928 1.00 70.00 68 GLY A C 1
ATOM 533 O O . GLY A 1 68 ? 10.913 3.184 8.508 1.00 70.00 68 GLY A O 1
ATOM 534 N N . ASN A 1 69 ? 9.066 1.885 8.419 1.00 65.12 69 ASN A N 1
ATOM 535 C CA . ASN A 1 69 ? 8.386 2.397 9.616 1.00 65.12 69 ASN A CA 1
ATOM 536 C C . ASN A 1 69 ? 8.132 3.912 9.567 1.00 65.12 69 ASN A C 1
ATOM 538 O O . ASN A 1 69 ? 8.125 4.584 10.601 1.00 65.12 69 ASN A O 1
ATOM 542 N N . ARG A 1 70 ? 7.948 4.487 8.373 1.00 62.16 70 ARG A N 1
ATOM 543 C CA . ARG A 1 70 ? 7.477 5.873 8.272 1.00 62.16 70 ARG A CA 1
ATOM 544 C C . ARG A 1 70 ? 5.967 5.883 8.446 1.00 62.16 70 ARG A C 1
ATOM 546 O O . ARG A 1 70 ? 5.298 5.056 7.843 1.00 62.16 70 ARG A O 1
ATOM 553 N N . ILE A 1 71 ? 5.448 6.821 9.237 1.00 60.12 71 ILE A N 1
ATOM 554 C CA . ILE A 1 71 ? 4.004 7.010 9.420 1.00 60.12 71 ILE A CA 1
ATOM 555 C C . ILE A 1 71 ? 3.362 7.168 8.038 1.00 60.12 71 ILE A C 1
ATOM 557 O O . ILE A 1 71 ? 3.774 8.022 7.249 1.00 60.12 71 ILE A O 1
ATOM 561 N N . ALA A 1 72 ? 2.398 6.302 7.735 1.00 60.66 72 ALA A N 1
ATOM 562 C CA . ALA A 1 72 ? 1.545 6.456 6.571 1.00 60.66 72 ALA A CA 1
ATOM 563 C C . ALA A 1 72 ? 0.307 7.243 7.004 1.00 60.66 72 ALA A C 1
ATOM 565 O O . ALA A 1 72 ? -0.380 6.852 7.945 1.00 60.66 72 ALA A O 1
ATOM 566 N N . GLU A 1 73 ? 0.035 8.345 6.317 1.00 62.59 73 GLU A N 1
ATOM 567 C CA . GLU A 1 73 ? -1.173 9.135 6.525 1.00 62.59 73 GLU A CA 1
ATOM 568 C C . GLU A 1 73 ? -2.206 8.751 5.465 1.00 62.59 73 GLU A C 1
ATOM 570 O O . GLU A 1 73 ? -1.925 8.780 4.260 1.00 62.59 73 GLU A O 1
ATOM 575 N N . LEU A 1 74 ? -3.415 8.392 5.897 1.00 62.09 74 LEU A N 1
ATOM 576 C CA . LEU A 1 74 ? -4.532 8.205 4.977 1.00 62.09 74 LEU A CA 1
ATOM 577 C C . LEU A 1 74 ? -5.259 9.543 4.800 1.00 62.09 74 LEU A C 1
ATOM 579 O O . LEU A 1 74 ? -6.010 9.969 5.676 1.00 62.09 74 LEU A O 1
ATOM 583 N N . ALA A 1 75 ? -5.057 10.198 3.656 1.00 65.06 75 ALA A N 1
ATOM 584 C CA . ALA A 1 75 ? -5.785 11.411 3.291 1.00 65.06 75 ALA A CA 1
ATOM 585 C C . ALA A 1 75 ? -7.036 11.074 2.459 1.00 65.06 75 ALA A C 1
ATOM 587 O O . ALA A 1 75 ? -6.954 10.372 1.449 1.00 65.06 75 ALA A O 1
ATOM 588 N N . CYS A 1 76 ? -8.199 11.605 2.849 1.00 63.44 76 CYS A N 1
ATOM 589 C CA . CYS A 1 76 ? -9.461 11.431 2.123 1.00 63.44 76 CYS A CA 1
ATOM 590 C C . CYS A 1 76 ? -10.113 12.788 1.825 1.00 63.44 76 CYS A C 1
ATOM 592 O O . CYS A 1 76 ? -10.886 13.321 2.622 1.00 63.44 76 CYS A O 1
ATOM 594 N N . GLY A 1 77 ? -9.826 13.345 0.645 1.00 74.56 77 GLY A N 1
ATOM 595 C CA . GLY A 1 77 ? -10.359 14.643 0.227 1.00 74.56 77 GLY A CA 1
ATOM 596 C C . GLY A 1 77 ? -9.925 15.761 1.175 1.00 74.56 77 GLY A C 1
ATOM 597 O O . GLY A 1 77 ? -8.736 15.957 1.390 1.00 74.56 77 GLY A O 1
ATOM 598 N N . ASN A 1 78 ? -10.899 16.472 1.747 1.00 77.75 78 ASN A N 1
ATOM 599 C CA . ASN A 1 78 ? -10.660 17.566 2.695 1.00 77.75 78 ASN A CA 1
ATOM 600 C C . ASN A 1 78 ? -10.776 17.127 4.168 1.00 77.75 78 ASN A C 1
ATOM 602 O O . ASN A 1 78 ? -10.935 17.977 5.042 1.00 77.75 78 ASN A O 1
ATOM 606 N N . LEU A 1 79 ? -10.793 15.820 4.443 1.00 70.81 79 LEU A N 1
ATOM 607 C CA . LEU A 1 79 ? -10.833 15.298 5.809 1.00 70.81 79 LEU A CA 1
ATOM 608 C C . LEU A 1 79 ? -9.439 15.330 6.443 1.00 70.81 79 LEU A C 1
ATOM 610 O O . LEU A 1 79 ? -8.430 15.251 5.741 1.00 70.81 79 LEU A O 1
ATOM 614 N N . GLU A 1 80 ? -9.403 15.435 7.771 1.00 71.75 80 GLU A N 1
ATOM 615 C CA . GLU A 1 80 ? -8.162 15.366 8.542 1.00 71.75 80 GLU A CA 1
ATOM 616 C C . GLU A 1 80 ? -7.479 14.005 8.312 1.00 71.75 80 GLU A C 1
ATOM 618 O O . GLU A 1 80 ? -8.160 12.973 8.393 1.00 71.75 80 GLU A O 1
ATOM 623 N N . PRO A 1 81 ? -6.176 13.979 7.967 1.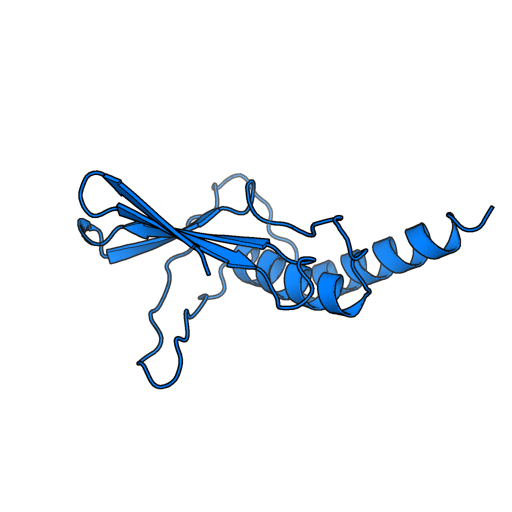00 69.38 81 PRO A N 1
ATOM 624 C CA . PRO A 1 81 ? -5.448 12.734 7.781 1.00 69.38 81 PRO A CA 1
ATOM 625 C C . PRO A 1 81 ? -5.465 11.886 9.051 1.00 69.38 81 PRO A C 1
ATOM 627 O O . PRO A 1 81 ? -5.368 12.405 10.162 1.00 69.38 81 PRO A O 1
ATOM 630 N N . ILE A 1 82 ? -5.586 10.572 8.879 1.00 65.31 82 ILE A N 1
ATOM 631 C CA . ILE A 1 82 ? -5.547 9.623 9.993 1.00 65.31 82 ILE A CA 1
ATOM 632 C C . ILE A 1 82 ? -4.157 8.989 10.042 1.00 65.31 82 ILE A C 1
ATOM 634 O O . ILE A 1 82 ? -3.724 8.368 9.063 1.00 65.31 82 ILE A O 1
ATOM 638 N N . ASP A 1 83 ? -3.491 9.123 11.189 1.00 61.75 83 ASP A N 1
ATOM 639 C CA . ASP A 1 83 ? -2.224 8.452 11.476 1.00 61.75 83 ASP A CA 1
ATOM 640 C C . ASP A 1 83 ? -2.422 6.934 11.518 1.00 61.75 83 ASP A C 1
ATOM 642 O O . ASP A 1 83 ? -3.292 6.419 12.226 1.00 61.75 83 ASP A O 1
ATOM 646 N N . CYS A 1 84 ? -1.592 6.201 10.778 1.00 57.91 84 CYS A N 1
ATOM 647 C CA . CYS A 1 84 ? -1.619 4.742 10.763 1.00 57.91 84 CYS A CA 1
ATOM 648 C C . CYS A 1 84 ? -0.369 4.175 11.456 1.00 57.91 84 CYS A C 1
ATOM 650 O O . CYS A 1 84 ? 0.759 4.454 11.041 1.00 57.91 84 CYS A O 1
ATOM 652 N N . GLU A 1 85 ? -0.559 3.341 12.486 1.00 58.47 85 GLU A N 1
ATOM 653 C CA . GLU A 1 85 ? 0.525 2.539 13.071 1.00 58.47 85 GLU A CA 1
ATOM 654 C C . GLU A 1 85 ? 0.882 1.389 12.123 1.00 58.47 85 GLU A C 1
ATOM 656 O O . GLU A 1 85 ? 0.028 0.592 11.734 1.00 58.47 85 GLU A O 1
ATOM 661 N N . ILE A 1 86 ? 2.162 1.272 11.776 1.00 58.50 86 ILE A N 1
ATOM 662 C CA . ILE A 1 86 ? 2.650 0.190 10.924 1.00 58.50 86 ILE A CA 1
ATOM 663 C C . ILE A 1 86 ? 3.206 -0.919 11.808 1.00 58.50 86 ILE A C 1
ATOM 665 O O . ILE A 1 86 ? 4.201 -0.736 12.504 1.00 58.50 86 ILE A O 1
ATOM 669 N N . VAL A 1 87 ? 2.585 -2.095 11.737 1.00 57.97 87 VAL A N 1
ATOM 670 C CA . VAL A 1 87 ? 3.078 -3.303 12.404 1.00 57.97 87 VAL A CA 1
ATOM 671 C C . VAL A 1 87 ? 3.819 -4.153 11.377 1.00 57.97 87 VAL A C 1
ATOM 673 O O . VAL A 1 87 ? 3.204 -4.878 10.597 1.00 57.97 87 VAL A O 1
ATOM 676 N N . ILE A 1 88 ? 5.148 -4.048 11.361 1.00 61.00 88 ILE A N 1
ATOM 677 C CA . ILE A 1 88 ? 6.016 -4.919 10.559 1.00 61.00 88 ILE A CA 1
ATOM 678 C C . ILE A 1 88 ? 6.443 -6.108 11.429 1.00 61.00 88 ILE A C 1
ATOM 680 O O . ILE A 1 88 ? 6.857 -5.892 12.568 1.00 61.00 88 ILE A O 1
ATOM 684 N N . PRO A 1 89 ? 6.393 -7.354 10.925 1.00 58.31 89 PRO A N 1
ATOM 685 C CA . PRO A 1 89 ? 6.987 -8.495 11.615 1.00 58.31 89 PRO A CA 1
ATOM 686 C C . PRO A 1 89 ? 8.455 -8.222 11.980 1.00 58.31 89 PRO A C 1
ATOM 688 O O . PRO A 1 89 ? 9.240 -7.830 11.117 1.00 58.31 89 PRO A O 1
ATOM 691 N N . GLU A 1 90 ? 8.848 -8.486 13.231 1.00 60.31 90 GLU A N 1
ATOM 692 C CA . GLU A 1 90 ? 10.179 -8.150 13.786 1.00 60.31 90 GLU A CA 1
ATOM 693 C C . GLU A 1 90 ? 11.371 -8.768 13.023 1.00 60.31 90 GLU A C 1
ATOM 695 O O . GLU A 1 90 ? 12.519 -8.370 13.209 1.00 60.31 90 GLU A O 1
ATOM 700 N N . ASN A 1 91 ? 11.112 -9.720 12.127 1.00 63.47 91 ASN A N 1
ATOM 701 C CA . ASN A 1 91 ? 12.128 -10.483 11.405 1.00 63.47 91 ASN A CA 1
ATOM 702 C C . ASN A 1 91 ? 12.550 -9.858 10.060 1.00 63.47 91 ASN A C 1
ATOM 704 O O . ASN A 1 91 ? 13.307 -10.481 9.313 1.00 63.47 91 ASN A O 1
ATOM 708 N N . ILE A 1 92 ? 12.055 -8.666 9.709 1.00 67.12 92 ILE A N 1
ATOM 709 C CA . ILE A 1 92 ? 12.349 -8.016 8.423 1.00 67.12 92 ILE A CA 1
ATOM 710 C C . ILE A 1 92 ? 13.430 -6.945 8.611 1.00 67.12 92 ILE A C 1
ATOM 712 O O . ILE A 1 92 ? 13.215 -5.937 9.278 1.00 67.12 92 ILE A O 1
ATOM 716 N N . ILE A 1 93 ? 14.589 -7.125 7.966 1.00 70.94 93 ILE A N 1
ATOM 717 C CA . ILE A 1 93 ? 15.586 -6.053 7.823 1.00 70.94 93 ILE A CA 1
ATOM 718 C C . ILE A 1 93 ? 15.074 -5.089 6.755 1.00 70.94 93 ILE A C 1
ATOM 720 O O . ILE A 1 93 ? 15.049 -5.417 5.566 1.00 70.94 93 ILE A O 1
ATOM 724 N N . THR A 1 94 ? 14.650 -3.903 7.178 1.00 72.44 94 THR A N 1
ATOM 725 C CA . THR A 1 94 ? 14.025 -2.925 6.290 1.00 72.44 94 THR A CA 1
ATOM 726 C C . THR A 1 94 ? 15.107 -2.184 5.492 1.00 72.44 94 THR A C 1
ATOM 728 O O . THR A 1 94 ? 16.044 -1.621 6.068 1.00 72.44 94 THR A O 1
ATOM 731 N N . PRO A 1 95 ? 15.063 -2.215 4.146 1.00 80.56 95 PRO A N 1
ATOM 732 C CA . PRO A 1 95 ? 16.045 -1.506 3.339 1.00 80.56 95 PRO A CA 1
ATOM 733 C C . PRO A 1 95 ? 15.808 0.007 3.426 1.00 80.56 95 PRO A C 1
ATOM 735 O O . PRO A 1 95 ? 14.697 0.463 3.688 1.00 80.56 95 PRO A O 1
ATOM 738 N N . ASN A 1 96 ? 16.842 0.807 3.145 1.00 86.12 96 ASN A N 1
ATOM 739 C CA . ASN A 1 96 ? 16.662 2.249 2.978 1.00 86.12 96 ASN A CA 1
ATOM 740 C C . ASN A 1 96 ? 15.632 2.510 1.853 1.00 86.12 96 ASN A C 1
ATOM 742 O O . ASN A 1 96 ? 15.881 2.064 0.725 1.00 86.12 96 ASN A O 1
ATOM 746 N N . PRO A 1 97 ? 14.524 3.233 2.120 1.00 85.94 97 PRO A N 1
ATOM 747 C CA . PRO A 1 97 ? 13.444 3.373 1.149 1.00 85.94 97 PRO A CA 1
ATOM 748 C C . PRO A 1 97 ? 13.893 4.000 -0.171 1.00 85.94 97 PRO A C 1
ATOM 750 O O . PRO A 1 97 ? 13.624 3.448 -1.234 1.00 85.94 97 PRO A O 1
ATOM 753 N N . ASP A 1 98 ? 14.662 5.091 -0.120 1.00 88.06 98 ASP A N 1
ATOM 754 C CA . ASP A 1 98 ? 15.104 5.816 -1.319 1.00 88.06 98 ASP A CA 1
ATOM 755 C C . ASP A 1 98 ? 15.967 4.942 -2.235 1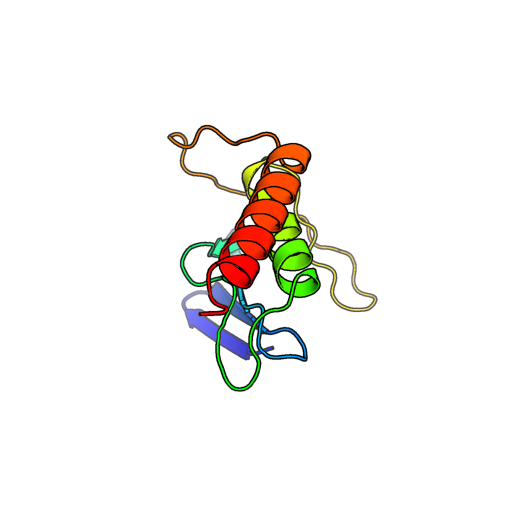.00 88.06 98 ASP A C 1
ATOM 757 O O . ASP A 1 98 ? 15.879 5.014 -3.464 1.00 88.06 98 ASP A O 1
ATOM 761 N N . ARG A 1 99 ? 16.817 4.100 -1.639 1.00 90.81 99 ARG A N 1
ATOM 762 C CA . ARG A 1 99 ? 17.628 3.136 -2.383 1.00 90.81 99 ARG A CA 1
ATOM 763 C C . ARG A 1 99 ? 16.763 2.025 -2.974 1.00 90.81 99 ARG A C 1
ATOM 765 O O . ARG A 1 99 ? 16.913 1.716 -4.153 1.00 90.81 99 ARG A O 1
ATOM 772 N N . ALA A 1 100 ? 15.864 1.451 -2.181 1.00 90.12 100 ALA A N 1
ATOM 773 C CA . ALA A 1 100 ? 15.021 0.337 -2.603 1.00 90.12 100 ALA A CA 1
ATOM 774 C C . ALA A 1 100 ? 14.066 0.727 -3.745 1.00 90.12 100 ALA A C 1
ATOM 776 O O . ALA A 1 100 ? 13.925 -0.020 -4.713 1.00 90.12 100 ALA A O 1
ATOM 777 N N . ILE A 1 101 ? 13.501 1.938 -3.696 1.00 91.50 101 ILE A N 1
ATOM 778 C CA . ILE A 1 101 ? 12.666 2.497 -4.769 1.00 91.50 101 ILE A CA 1
ATOM 779 C C . ILE A 1 101 ? 13.465 2.590 -6.075 1.00 91.50 101 ILE A C 1
ATOM 781 O O . ILE A 1 101 ? 13.008 2.119 -7.117 1.00 91.50 101 ILE A O 1
ATOM 785 N N . LYS A 1 102 ? 14.686 3.143 -6.031 1.00 92.94 102 LYS A N 1
ATOM 786 C CA . LYS A 1 102 ? 15.554 3.241 -7.219 1.00 92.94 102 LYS A CA 1
ATOM 787 C C . LYS A 1 102 ? 15.889 1.867 -7.793 1.00 92.94 102 LYS A C 1
ATOM 789 O O . LYS A 1 102 ? 15.862 1.693 -9.008 1.00 92.94 102 LYS A O 1
ATOM 794 N N . GLU A 1 103 ? 16.194 0.897 -6.935 1.00 93.44 103 GLU A N 1
ATOM 795 C CA . GLU A 1 103 ? 16.486 -0.472 -7.365 1.00 93.44 103 GLU A CA 1
ATOM 796 C C . GLU A 1 103 ? 15.270 -1.143 -8.021 1.00 93.44 103 GLU A C 1
ATOM 798 O O . GLU A 1 103 ? 15.441 -1.808 -9.041 1.00 93.44 103 GLU A O 1
ATOM 803 N N . ALA A 1 104 ? 14.055 -0.942 -7.501 1.00 92.19 104 ALA A N 1
ATOM 804 C CA . ALA A 1 104 ? 12.828 -1.476 -8.101 1.00 92.19 104 ALA A CA 1
ATOM 805 C C . ALA A 1 104 ? 12.577 -0.909 -9.509 1.00 92.19 104 ALA A C 1
ATOM 807 O O . ALA A 1 104 ? 12.309 -1.661 -10.445 1.00 92.19 104 ALA A O 1
ATOM 808 N N . VAL A 1 105 ? 12.754 0.404 -9.684 1.00 93.81 105 VAL A N 1
ATOM 809 C CA . VAL A 1 105 ? 12.630 1.068 -10.994 1.00 93.81 105 VAL A CA 1
ATOM 810 C C . VAL A 1 105 ? 13.677 0.553 -11.983 1.00 93.81 105 VAL A C 1
ATOM 812 O O . VAL A 1 105 ? 13.367 0.288 -13.143 1.00 93.81 105 VAL A O 1
ATOM 815 N N . LEU A 1 106 ? 14.924 0.380 -11.535 1.00 93.19 106 LEU A N 1
ATOM 816 C CA . LEU A 1 106 ? 15.992 -0.156 -12.380 1.00 93.19 106 LEU A CA 1
ATOM 817 C C . LEU A 1 106 ? 15.704 -1.593 -12.827 1.00 93.19 106 LEU A C 1
ATOM 819 O O . LEU A 1 106 ? 15.877 -1.892 -14.006 1.00 93.19 106 LEU A O 1
ATOM 823 N N . ARG A 1 107 ? 15.231 -2.461 -11.922 1.00 91.75 107 ARG A N 1
ATOM 824 C CA . ARG A 1 107 ? 14.844 -3.841 -12.271 1.00 91.75 107 ARG A CA 1
ATOM 825 C C . ARG A 1 107 ? 13.756 -3.856 -13.336 1.00 91.75 107 ARG A C 1
ATOM 827 O O . ARG A 1 107 ? 13.939 -4.503 -14.361 1.00 91.75 107 ARG A O 1
ATOM 834 N N . PHE A 1 108 ? 12.710 -3.053 -13.155 1.00 92.44 108 PHE A N 1
ATOM 835 C CA . PHE A 1 108 ? 11.626 -2.938 -14.129 1.00 92.44 108 PHE A CA 1
ATOM 836 C C . PHE A 1 108 ? 12.115 -2.501 -15.522 1.00 92.44 108 PHE A C 1
ATOM 838 O O . PHE A 1 108 ? 11.710 -3.063 -16.541 1.00 92.44 108 PHE A O 1
ATOM 845 N N . ARG A 1 109 ? 13.034 -1.525 -15.588 1.00 91.44 109 ARG A N 1
ATOM 846 C CA . ARG A 1 109 ? 13.648 -1.093 -16.857 1.00 91.44 109 ARG A CA 1
ATOM 847 C C . ARG A 1 109 ? 14.434 -2.219 -17.528 1.00 91.44 109 ARG A C 1
ATOM 849 O O . ARG A 1 109 ? 14.313 -2.400 -18.737 1.00 91.44 109 ARG A O 1
ATOM 856 N N . CYS A 1 110 ? 15.225 -2.966 -16.758 1.00 90.69 110 CYS A N 1
ATOM 857 C CA . CYS A 1 110 ? 16.000 -4.094 -17.274 1.00 90.69 110 CYS A CA 1
ATOM 858 C C . CYS A 1 110 ? 15.098 -5.223 -17.790 1.00 90.69 110 CYS A C 1
ATOM 860 O O . CYS A 1 110 ? 15.356 -5.755 -18.865 1.00 90.69 110 CYS A O 1
ATOM 862 N N . GLU A 1 111 ? 14.026 -5.554 -17.069 1.00 87.56 111 GLU A N 1
ATOM 863 C CA . GLU A 1 111 ? 13.054 -6.579 -17.472 1.00 87.56 111 GLU A CA 1
ATOM 864 C C . GLU A 1 111 ? 12.350 -6.211 -18.785 1.00 87.56 111 GLU A C 1
ATOM 866 O O . GLU A 1 111 ? 12.215 -7.054 -19.669 1.00 87.56 111 GLU A O 1
ATOM 871 N N . ARG A 1 112 ? 11.984 -4.935 -18.976 1.00 82.19 112 ARG A N 1
ATOM 872 C CA . ARG A 1 112 ? 11.427 -4.465 -20.256 1.00 82.19 112 ARG A CA 1
ATOM 873 C C . ARG A 1 112 ? 12.434 -4.450 -21.400 1.00 82.19 112 ARG A C 1
ATOM 875 O O . ARG A 1 112 ? 12.050 -4.714 -22.533 1.00 82.19 112 ARG A O 1
ATOM 882 N N . ALA A 1 113 ? 13.698 -4.142 -21.122 1.00 74.06 113 ALA A N 1
ATOM 883 C CA . ALA A 1 113 ? 14.749 -4.172 -22.136 1.00 74.06 113 ALA A CA 1
ATOM 884 C C . ALA A 1 113 ? 15.116 -5.608 -22.558 1.00 74.06 113 ALA A C 1
ATOM 886 O O . ALA A 1 113 ? 15.458 -5.826 -23.715 1.00 74.06 113 ALA A O 1
ATOM 887 N N . GLY A 1 114 ? 15.030 -6.575 -21.637 1.00 62.62 114 GLY A N 1
ATOM 888 C CA . GLY A 1 114 ? 15.293 -7.996 -21.898 1.00 62.62 114 GLY A CA 1
ATOM 889 C C . GLY A 1 114 ? 14.097 -8.792 -22.435 1.00 62.62 114 GLY A C 1
ATOM 890 O O . GLY A 1 114 ? 14.285 -9.911 -22.888 1.00 62.62 114 GLY A O 1
ATOM 891 N N . GLY A 1 115 ? 12.881 -8.237 -22.393 1.00 53.97 115 GLY A N 1
ATOM 892 C CA . GLY A 1 115 ? 11.659 -8.850 -22.933 1.00 53.97 115 GLY A CA 1
ATOM 893 C C . GLY A 1 115 ? 11.328 -8.466 -24.382 1.00 53.97 115 GLY A C 1
ATOM 894 O O . GLY A 1 115 ? 10.202 -8.685 -24.816 1.00 53.97 115 GLY A O 1
ATOM 895 N N . ALA A 1 116 ? 12.268 -7.846 -25.102 1.00 48.19 116 ALA A N 1
ATOM 896 C CA . ALA A 1 116 ? 12.123 -7.404 -26.491 1.00 48.19 116 ALA A CA 1
ATOM 897 C C . ALA A 1 116 ? 12.873 -8.321 -27.484 1.00 48.19 116 ALA A C 1
ATOM 899 O O . ALA A 1 116 ? 13.548 -7.822 -28.387 1.00 48.19 116 ALA A O 1
ATOM 900 N N . GLU A 1 117 ? 12.764 -9.642 -27.302 1.00 37.06 117 GLU A N 1
ATOM 901 C CA . GLU A 1 117 ? 13.177 -10.671 -28.277 1.00 37.06 117 GLU A CA 1
ATOM 902 C C . GLU A 1 117 ? 11.964 -11.389 -28.880 1.00 37.06 117 GLU A C 1
ATOM 904 O O . GLU A 1 117 ? 11.049 -11.766 -28.111 1.00 37.06 117 GLU A O 1
#

Nearest PDB structures (foldseek):
  3tp9-assembly1_B  TM=7.615E-01  e=3.958E+00  Alicyclobacillus acidocaldarius subsp. acidocaldarius DSM 446
  7tku-assembly1_G  TM=4.345E-01  e=2.301E+00  Saccharomyces cerevisiae
  6z1p-assembly1_Ag  TM=3.298E-01  e=9.898E-01  Tetrahymena thermophila SB210
  6cx2-assembly1_A  TM=3.822E-01  e=5.350E+00  Saccharomyces cerevisiae S288C
  2zvw-assembly2_E  TM=2.663E-01  e=8.665E+00  Arabidopsis thaliana

pLDDT: mean 81.03, std 12.51, range [37.06, 95.12]

Solvent-accessible surface area (backbone atoms only — not comparable to full-atom values): 6866 Å² total; per-residue (Å²): 115,50,77,46,80,78,57,93,61,28,35,36,39,41,41,55,47,98,69,52,21,41,38,46,33,36,37,37,33,60,84,81,69,41,39,44,74,41,72,84,85,24,44,80,35,80,62,101,35,73,63,49,71,69,50,49,50,54,50,35,48,53,54,31,38,49,60,54,69,44,79,48,65,54,72,57,87,92,48,81,62,44,81,29,64,75,85,72,70,92,86,62,87,60,60,61,35,76,59,51,34,53,51,52,49,50,50,54,53,49,52,59,67,71,66,75,122